Protein 2XMF (pdb70)

InterPro domains:
  IPR001452 SH3 domain [PF00018] (1056-1100)
  IPR001452 SH3 domain [PR00452] (1053-1063)
  IPR001452 SH3 domain [PR00452] (1067-1082)
  IPR001452 SH3 domain [PR00452] (1084-1093)
  IPR001452 SH3 domain [PR00452] (1095-1107)
  IPR001452 SH3 do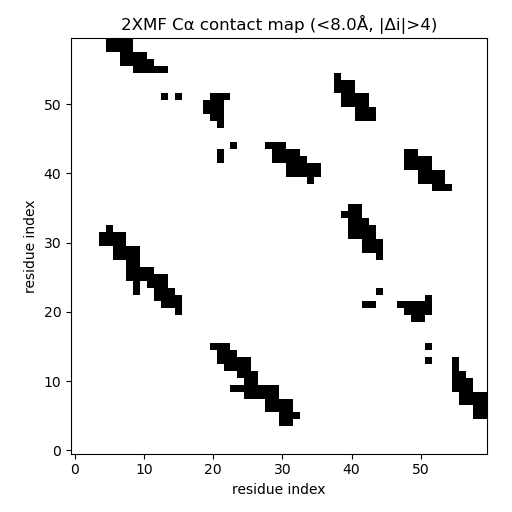main [PS50002] (1050-1107)
  IPR001452 SH3 domain [SM00326] (1053-1107)
  IPR001609 Myosin head, motor domain-like [PF00063] (21-679)
  IPR001609 Myosin head, motor domain-like [PR00193] (49-68)
  IPR001609 Myosin head, motor domain-like [PR00193] (105-130)
  IPR001609 Myosin head, motor domain-like [PR00193] (151-178)
  IPR001609 Myosin head, motor domain-like [PR00193] (383-411)
  IPR001609 Myosin head, motor domain-like [PR00193] (436-464)
  IPR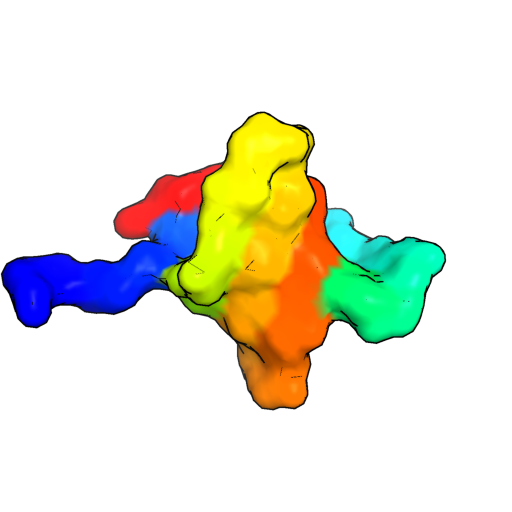001609 Myosin head, motor domain-like [PS51456] (19-692)
  IPR001609 Myosin head, motor domain-like [SM00242] (13-693)
  IPR010926 Class I myosin tail homology domain [PF06017] (732-925)
  IPR010926 Class I myosin tail homology domain [PS51757] (730-922)
  IPR027417 P-loop containing nucleoside triphosphate hydrolase [SSF52540] (9-736)
  IPR035507 Unconventional myosin-Ie/If, SH3 domain [cd11827] (1055-1106)
  IPR036028 SH3-like domain superfamily [SSF50044] (1043-1106)

Foldseek 3Di:
DVDDQKKKFFCAWDDDPDPQADTDHHGFIWGWDAQPPVQQTWTDGDHDIHTDHNVRIGID

CATH classification: 2.30.30.40

GO terms:
  GO:0005737 cytoplasm (C, IDA)
  GO:0005912 adherens junction (C, IDA)
  GO:0003094 glomerular filtration (P, IMP)
  GO:0032836 glomerular basement membrane development (P, IMP)
  GO:0072015 podocyte development (P, IMP)
  GO:0001570 vasculogenesis (P, IMP)
  GO:0001701 in utero embryonic development (P, IMP)
  GO:0001822 kidney development (P, IMP)
  GO:0035166 post-embryonic hemopoiesis (P, IMP)
  GO:0030097 hemopoiesis (P, IMP)
  GO:0048008 platelet-derived growth factor receptor signaling pathway (P, IMP)
  GO:0005903 brush border (C, IDA)

Radius of gyration: 10.57 Å; Cα contacts (8 Å, |Δi|>4): 128; chains: 1; bounding box: 21×23×30 Å

Solvent-accessible surface area: 3988 Å² total; per-residue (Å²): 112,141,152,69,87,69,60,0,75,0,84,133,60,13,115,33,143,94,144,83,29,4,37,6,90,48,102,22,67,0,52,12,62,122,79,71,138,81,9,96,26,12,0,118,15,152,88,83,96,6,54,0,16,50,109,66,14,54,109,131

B-factor: mean 15.64, std 7.33, range [8.01, 50.84]

Structure (mmCIF, N/CA/C/O backbone):
data_2XMF
#
_entry.id   2XMF
#
_cell.length_a   43.562
_cell.length_b   55.560
_cell.length_c   42.176
_cell.angle_alpha   90.00
_cell.angle_beta   90.00
_cell.angle_gamma   90.00
#
_symmetry.space_group_name_H-M   'C 2 2 21'
#
loop_
_entity.id
_entity.type
_entity.pdbx_description
1 polymer 'MYOSIN 1E SH3'
2 non-polymer 'OCTANE 1,8-DIAMINE'
3 water water
#
loop_
_atom_site.group_PDB
_atom_site.id
_atom_site.type_symbol
_atom_site.label_atom_id
_atom_site.label_alt_id
_atom_site.label_comp_id
_atom_site.label_asym_id
_atom_site.label_entity_id
_atom_site.label_seq_id
_atom_site.pdbx_PDB_ins_code
_atom_site.Cartn_x
_atom_site.Cartn_y
_atom_site.Cartn_z
_atom_site.occupancy
_atom_site.B_iso_or_equiv
_atom_site.auth_seq_id
_atom_site.auth_comp_id
_atom_site.auth_asym_id
_atom_site.auth_atom_id
_atom_site.pdbx_PDB_model_num
ATOM 1 N N . GLY A 1 1 ? 17.542 6.018 18.436 1.00 21.72 -5 GLY A N 1
ATOM 2 C CA . GLY A 1 1 ? 16.076 5.962 18.209 1.00 21.24 -5 GLY A CA 1
ATOM 3 C C . GLY A 1 1 ? 15.657 4.568 17.789 1.00 20.62 -5 GLY A C 1
ATOM 4 O O . GLY A 1 1 ? 16.502 3.759 17.373 1.00 20.88 -5 GLY A O 1
ATOM 5 N N . PRO A 1 2 ? 14.352 4.278 17.884 1.00 20.18 -4 PRO A N 1
ATOM 6 C CA . PRO A 1 2 ? 13.831 2.973 17.503 1.00 19.90 -4 PRO A CA 1
ATOM 7 C C . PRO A 1 2 ? 13.807 2.781 15.987 1.00 19.69 -4 PRO A C 1
ATOM 8 O O . PRO A 1 2 ? 13.794 1.642 15.499 1.00 20.64 -4 PRO A O 1
ATOM 12 N N . LEU A 1 3 ? 13.798 3.897 15.272 1.00 18.43 -3 LEU A N 1
ATOM 13 C CA . LEU A 1 3 ? 13.809 3.907 13.822 1.00 17.69 -3 LEU A CA 1
ATOM 14 C C . LEU A 1 3 ? 15.077 4.603 13.369 1.00 16.88 -3 LEU A C 1
ATOM 15 O O . LEU A 1 3 ? 15.750 5.285 14.151 1.00 16.41 -3 LEU A O 1
ATOM 20 N N . GLY A 1 4 ? 15.404 4.421 12.098 1.00 16.01 -2 GLY A N 1
ATOM 21 C CA . GLY A 1 4 ? 16.533 5.107 11.520 1.00 15.18 -2 GLY A CA 1
ATOM 22 C C . G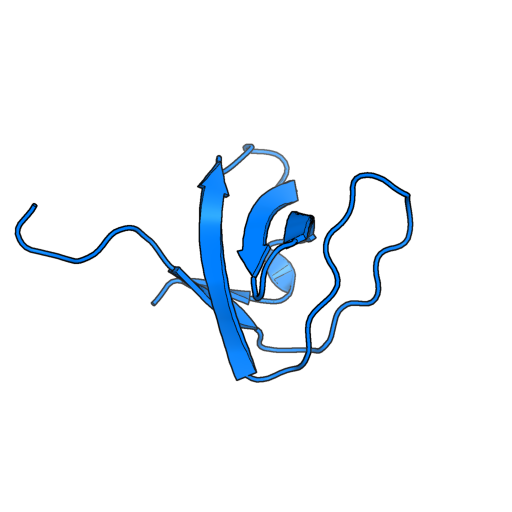LY A 1 4 ? 16.249 6.589 11.433 1.00 14.39 -2 GLY A C 1
ATOM 23 O O . GLY A 1 4 ? 15.126 7.049 11.684 1.00 14.49 -2 GLY A O 1
ATOM 24 N N . SER A 1 5 ? 17.274 7.349 11.090 1.00 13.61 -1 SER A N 1
ATOM 25 C CA . SER A 1 5 ? 17.105 8.754 10.817 1.00 13.17 -1 SER A CA 1
ATOM 26 C C . SER A 1 5 ? 16.155 8.909 9.600 1.00 12.05 -1 SER A C 1
ATOM 27 O O . SER A 1 5 ? 16.028 7.981 8.777 1.00 11.83 -1 SER A O 1
ATOM 30 N N . PRO A 1 6 ? 15.472 10.059 9.499 1.00 11.65 0 PRO A N 1
ATOM 31 C CA . PRO A 1 6 ? 14.451 10.177 8.448 1.00 11.04 0 PRO A CA 1
ATOM 32 C C . PRO A 1 6 ? 15.000 10.126 7.023 1.00 10.29 0 PRO A C 1
ATOM 33 O O . PRO A 1 6 ? 16.049 10.725 6.714 1.00 10.51 0 PRO A O 1
ATOM 37 N N . GLN A 1 7 ? 14.267 9.448 6.163 1.00 9.66 1 GLN A N 1
ATOM 38 C CA . GLN A 1 7 ? 14.610 9.379 4.751 1.00 9.48 1 GLN A CA 1
ATOM 39 C C . GLN A 1 7 ? 13.368 9.603 3.914 1.00 9.09 1 GLN A C 1
ATOM 40 O O . GLN A 1 7 ? 12.241 9.576 4.421 1.00 10.11 1 GLN A O 1
ATOM 46 N N . CYS A 1 8 ? 13.577 9.822 2.627 1.00 9.01 2 CYS A N 1
ATOM 47 C CA . CYS A 1 8 ? 12.474 9.838 1.688 1.00 9.09 2 CYS A CA 1
ATOM 48 C C . CYS A 1 8 ? 12.951 9.173 0.426 1.00 8.93 2 CYS A C 1
ATOM 49 O O . CYS A 1 8 ? 14.171 9.001 0.225 1.00 9.75 2 CYS A O 1
ATOM 52 N N . LYS A 1 9 ? 11.996 8.748 -0.392 1.00 9.39 3 LYS A N 1
ATOM 53 C CA . LYS A 1 9 ? 12.296 8.116 -1.653 1.00 9.92 3 LYS A CA 1
ATOM 54 C C . LYS A 1 9 ? 11.850 9.028 -2.787 1.00 9.27 3 LYS A C 1
ATOM 55 O O . LYS A 1 9 ? 10.717 9.504 -2.787 1.00 9.64 3 LYS A O 1
ATOM 61 N N . ALA A 1 10 ? 12.730 9.252 -3.761 1.00 9.28 4 ALA A N 1
ATOM 62 C CA . ALA A 1 10 ? 12.370 10.134 -4.883 1.00 9.52 4 ALA A CA 1
ATOM 63 C C . ALA A 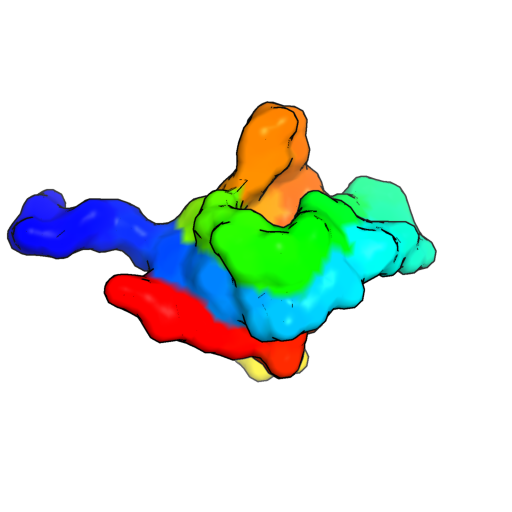1 10 ? 11.338 9.472 -5.781 1.00 10.33 4 ALA A C 1
ATOM 64 O O . ALA A 1 10 ? 11.523 8.325 -6.187 1.00 9.65 4 ALA A O 1
ATOM 66 N N . LEU A 1 11 ? 10.264 10.201 -6.066 1.00 11.22 5 LEU A N 1
ATOM 67 C CA . LEU A 1 11 ? 9.237 9.740 -6.991 1.00 12.46 5 LEU A CA 1
ATOM 68 C C . LEU A 1 11 ? 9.671 10.033 -8.417 1.00 12.99 5 LEU A C 1
ATOM 69 O O . LEU A 1 11 ? 9.290 9.322 -9.338 1.00 14.18 5 LEU A O 1
ATOM 74 N N . TYR A 1 1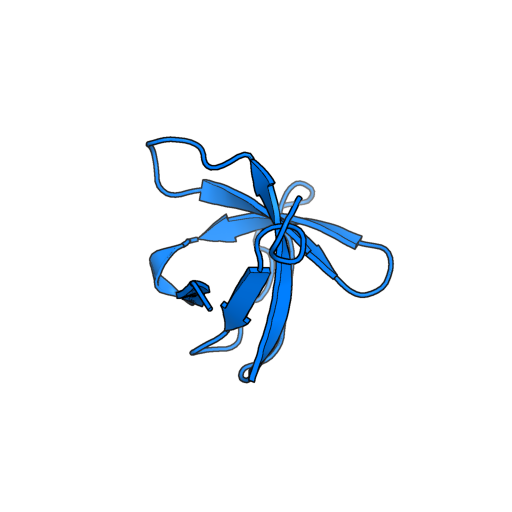2 ? 10.452 11.095 -8.580 1.00 12.68 6 TYR A N 1
ATOM 75 C CA . TYR A 1 12 ? 10.863 11.614 -9.870 1.00 12.68 6 TYR A CA 1
ATOM 76 C C . TYR A 1 12 ? 12.294 12.109 -9.752 1.00 12.56 6 TYR A C 1
ATOM 77 O O . TYR A 1 12 ? 12.726 12.511 -8.669 1.00 12.07 6 TYR A O 1
ATOM 86 N N . ALA A 1 13 ? 13.027 12.092 -10.859 1.00 11.84 7 ALA A N 1
ATOM 87 C CA . ALA A 1 13 ? 14.361 12.666 -10.866 1.00 12.37 7 ALA A CA 1
ATOM 88 C C . ALA A 1 13 ? 14.284 14.171 -10.729 1.00 13.10 7 ALA A C 1
ATOM 89 O O . ALA A 1 13 ? 13.389 14.818 -11.282 1.00 12.99 7 ALA A O 1
ATOM 91 N N . TYR A 1 14 ? 15.220 14.739 -9.978 1.00 13.07 8 TYR A N 1
ATOM 92 C CA . TYR A 1 14 ? 15.329 16.183 -9.878 1.00 13.53 8 TYR A CA 1
ATOM 93 C C . TYR A 1 14 ? 16.743 16.599 -10.241 1.00 13.45 8 TYR A C 1
ATOM 94 O O . TYR A 1 14 ? 17.720 16.051 -9.710 1.00 12.72 8 TYR A O 1
ATOM 103 N N . ASP A 1 15 ? 16.844 17.533 -11.151 1.00 14.68 9 ASP A N 1
ATOM 104 C CA . ASP A 1 15 ? 18.118 18.113 -11.498 1.00 15.84 9 ASP A CA 1
ATOM 105 C C . ASP A 1 15 ? 18.267 19.504 -10.785 1.00 15.11 9 ASP A C 1
ATOM 106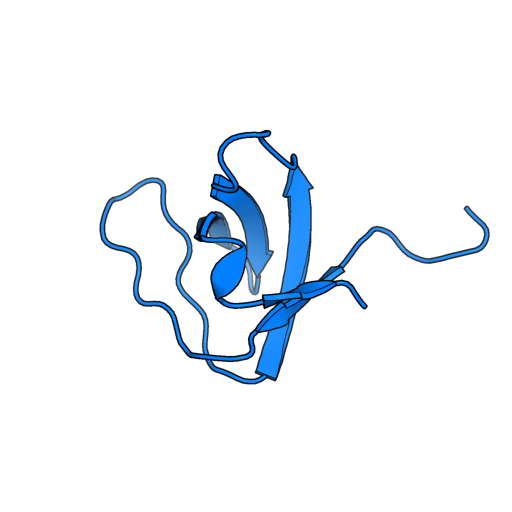 O O . ASP A 1 15 ? 17.501 20.361 -11.002 1.00 15.42 9 ASP A O 1
ATOM 111 N N . ALA A 1 16 ? 19.253 19.626 -9.934 1.00 14.87 10 ALA A N 1
ATOM 112 C CA . ALA A 1 16 ? 19.519 20.890 -9.228 1.00 15.64 10 ALA A CA 1
ATOM 113 C C . ALA A 1 16 ? 19.534 22.090 -10.169 1.00 16.88 10 ALA A C 1
ATOM 114 O O . ALA A 1 16 ? 20.073 22.022 -11.279 1.00 16.39 10 ALA A O 1
ATOM 116 N N . GLN A 1 17 ? 18.926 23.181 -9.721 1.00 17.97 11 GLN A N 1
ATOM 117 C CA . GLN A 1 17 ? 18.762 24.369 -10.557 1.00 19.79 11 GLN A CA 1
ATOM 118 C C . GLN A 1 17 ? 19.621 25.503 -10.030 1.00 20.26 11 GLN A C 1
ATOM 119 O O . GLN A 1 17 ? 19.619 26.612 -10.58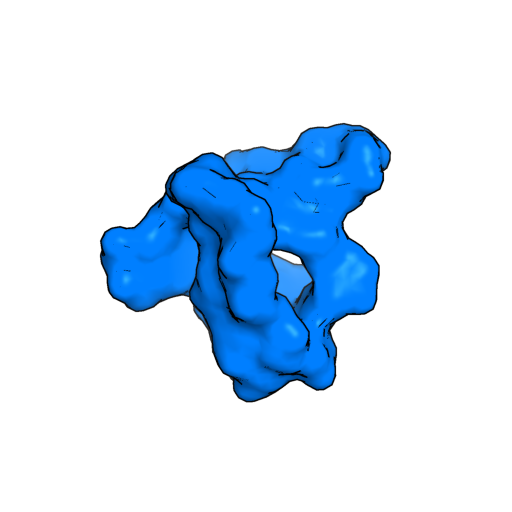3 1.00 20.93 11 GLN A O 1
ATOM 125 N N . ASP A 1 18 ? 20.354 25.213 -8.958 1.00 20.14 12 ASP A N 1
ATOM 126 C CA . ASP A 1 18 ? 21.219 26.177 -8.326 1.00 21.46 12 ASP A CA 1
ATOM 127 C C . ASP A 1 18 ? 22.278 25.437 -7.543 1.00 20.69 12 ASP A C 1
ATOM 128 O O . ASP A 1 18 ? 22.154 24.233 -7.263 1.00 19.83 12 ASP A O 1
ATOM 133 N N . THR A 1 19 ? 23.336 26.150 -7.188 1.00 21.20 13 THR A N 1
ATOM 134 C CA . THR A 1 19 ? 24.467 25.524 -6.510 1.00 21.34 13 THR A CA 1
ATOM 135 C C . THR A 1 19 ? 24.102 24.947 -5.130 1.00 20.25 13 THR A C 1
ATOM 136 O O . THR A 1 19 ? 24.741 24.022 -4.643 1.00 20.34 13 THR A O 1
ATOM 140 N N . ASP A 1 20 ? 23.050 25.481 -4.526 1.00 19.00 14 ASP A N 1
ATOM 141 C CA . ASP A 1 20 ? 22.619 25.030 -3.203 1.00 17.95 14 ASP A CA 1
ATOM 142 C C . ASP A 1 20 ? 21.630 23.866 -3.237 1.00 16.23 14 ASP A C 1
ATOM 143 O O . ASP A 1 20 ? 21.195 23.388 -2.192 1.00 15.56 14 ASP A O 1
ATOM 148 N N . GLU A 1 21 ? 21.283 23.422 -4.435 1.00 14.80 15 GLU A N 1
ATOM 149 C CA . GLU A 1 21 ? 20.320 22.331 -4.585 1.00 13.43 15 GLU A CA 1
ATOM 150 C C . GLU A 1 21 ? 20.944 20.937 -4.769 1.00 13.30 15 GLU A C 1
ATOM 151 O O . GLU A 1 21 ? 22.119 20.792 -5.102 1.00 13.91 15 GLU A O 1
ATOM 157 N N . LEU A 1 22 ? 20.127 19.915 -4.553 1.00 12.63 16 LEU A N 1
ATOM 158 C CA . LEU A 1 22 ? 20.536 18.527 -4.618 1.00 11.70 16 LEU A CA 1
ATOM 159 C C . LEU A 1 22 ? 19.871 17.863 -5.812 1.00 11.20 16 LEU A C 1
ATOM 160 O O . LEU A 1 22 ? 18.657 18.002 -5.999 1.00 11.88 16 LEU A O 1
ATOM 165 N N . SER A 1 23 ? 20.651 17.121 -6.596 1.00 10.77 17 SER A N 1
ATOM 166 C CA . SER A 1 23 ? 20.101 16.337 -7.683 1.00 9.58 17 SER A CA 1
ATOM 167 C C . SER A 1 23 ? 19.955 14.874 -7.275 1.00 9.24 17 SER A C 1
ATOM 168 O O . SER A 1 23 ? 20.741 14.347 -6.477 1.00 10.32 17 SER A O 1
ATOM 171 N N . PHE A 1 24 ? 18.948 14.225 -7.832 1.00 8.81 18 PHE A N 1
ATOM 172 C CA . PHE A 1 24 ? 18.751 12.811 -7.585 1.00 9.04 18 PHE A CA 1
ATOM 173 C C . PHE A 1 24 ? 17.934 12.187 -8.694 1.00 9.64 18 PHE A C 1
ATOM 174 O O . PHE A 1 24 ? 17.307 12.889 -9.491 1.00 9.56 18 PHE A O 1
ATOM 182 N N . ASN A 1 25 ? 17.983 10.857 -8.724 1.00 10.13 19 ASN A N 1
ATOM 183 C CA . ASN A 1 25 ? 17.252 10.037 -9.665 1.00 10.89 19 ASN A CA 1
ATOM 184 C C . ASN A 1 25 ? 15.986 9.491 -9.029 1.00 11.06 19 ASN A C 1
ATOM 185 O O . ASN A 1 25 ? 15.893 9.354 -7.805 1.00 10.78 19 ASN A O 1
ATOM 190 N N . ALA A 1 26 ? 14.996 9.170 -9.857 1.00 11.06 20 ALA A N 1
ATOM 191 C CA . ALA A 1 26 ? 13.808 8.502 -9.348 1.00 11.46 20 ALA A CA 1
ATOM 192 C C . ALA A 1 26 ? 14.218 7.238 -8.583 1.00 11.41 20 ALA A C 1
ATOM 193 O O . ALA A 1 26 ? 15.125 6.521 -9.005 1.00 12.20 20 ALA A O 1
ATOM 195 N N . ASN A 1 27 ? 13.560 7.005 -7.452 1.00 11.79 21 ASN A N 1
ATOM 196 C CA . ASN A 1 27 ? 13.806 5.848 -6.582 1.00 11.49 21 ASN A CA 1
ATOM 197 C C . ASN A 1 27 ? 15.041 5.950 -5.686 1.00 10.88 21 ASN A C 1
ATOM 198 O O . ASN A 1 27 ? 15.293 5.045 -4.897 1.00 11.32 21 ASN A O 1
ATOM 203 N N . ASP A 1 28 ? 15.801 7.036 -5.810 1.00 10.15 22 ASP A N 1
ATOM 204 C CA . ASP A 1 28 ? 16.908 7.279 -4.882 1.00 10.85 22 ASP A CA 1
ATOM 205 C C . ASP A 1 28 ? 16.359 7.470 -3.483 1.00 10.78 22 ASP A C 1
ATOM 206 O O . ASP A 1 28 ? 15.272 8.036 -3.299 1.00 10.83 22 ASP A O 1
ATOM 211 N N . ILE A 1 29 ? 17.114 6.979 -2.506 1.00 10.52 23 ILE A N 1
ATOM 212 C CA . ILE A 1 29 ? 16.805 7.196 -1.100 1.00 10.84 23 ILE A CA 1
ATOM 213 C C . ILE A 1 29 ? 17.665 8.334 -0.552 1.00 10.68 23 ILE A C 1
ATOM 214 O O . ILE A 1 29 ? 18.911 8.265 -0.554 1.00 10.57 23 ILE A O 1
ATOM 219 N N . ILE A 1 30 ? 16.989 9.372 -0.074 1.00 9.67 24 ILE A N 1
ATOM 220 C CA . ILE A 1 30 ? 17.639 10.590 0.375 1.00 9.83 24 ILE A CA 1
ATOM 221 C C . ILE A 1 30 ? 17.538 10.679 1.892 1.00 10.11 24 ILE A C 1
ATOM 222 O O . ILE A 1 30 ? 16.474 10.441 2.477 1.00 10.28 24 ILE A O 1
ATOM 227 N N . ASP A 1 31 ? 18.645 11.017 2.531 1.00 9.96 25 ASP A N 1
ATOM 228 C CA . ASP A 1 31 ? 18.635 11.285 3.954 1.00 9.82 25 ASP A CA 1
ATOM 229 C C . ASP A 1 31 ? 18.184 12.707 4.210 1.00 9.74 25 ASP A C 1
ATOM 230 O O . ASP A 1 31 ? 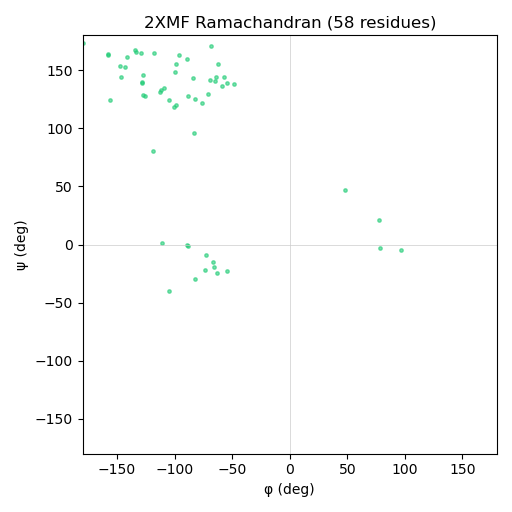18.756 13.647 3.695 1.00 10.28 25 ASP A O 1
ATOM 235 N N . ILE A 1 32 ? 17.160 12.862 5.037 1.00 9.43 26 ILE A N 1
ATOM 236 C CA . ILE A 1 32 ? 16.633 14.183 5.325 1.00 9.75 26 ILE A CA 1
ATOM 237 C C . ILE A 1 32 ? 17.386 14.801 6.500 1.00 10.45 26 ILE A C 1
ATOM 238 O O . ILE A 1 32 ? 17.498 14.193 7.578 1.00 10.97 26 ILE A O 1
ATOM 243 N N . ILE A 1 33 ? 17.870 16.021 6.280 1.00 10.92 27 ILE A N 1
ATOM 244 C CA . ILE A 1 33 ? 18.629 16.766 7.286 1.00 12.27 27 ILE A CA 1
ATOM 245 C C . ILE A 1 33 ? 17.786 17.876 7.899 1.00 12.90 27 ILE A C 1
ATOM 246 O O . ILE A 1 33 ? 17.848 18.111 9.109 1.00 13.36 27 ILE A O 1
ATOM 251 N N . LYS A 1 34 ? 17.003 18.557 7.063 1.00 13.56 28 LYS A N 1
ATOM 252 C CA . LYS A 1 34 ? 16.141 19.648 7.509 1.00 13.99 28 LYS A CA 1
ATOM 253 C C . LYS A 1 34 ? 14.875 19.663 6.678 1.00 13.76 28 LYS A C 1
ATOM 254 O O . LYS A 1 34 ? 14.906 19.374 5.466 1.00 13.52 28 LYS A O 1
ATOM 260 N N . GLU A 1 35 ? 13.762 19.995 7.325 1.00 12.75 29 GLU A N 1
ATOM 261 C CA . GLU A 1 35 ? 12.491 20.113 6.623 1.00 13.31 29 GLU A CA 1
ATOM 262 C C . GLU A 1 35 ? 11.925 21.521 6.725 1.00 14.31 29 GLU A C 1
ATOM 263 O O . GLU A 1 35 ? 11.043 21.800 7.555 1.00 15.14 29 GLU A O 1
ATOM 269 N N . ASP A 1 36 ? 12.438 22.420 5.894 1.00 14.29 30 ASP A N 1
ATOM 270 C CA . ASP A 1 36 ? 11.907 23.774 5.851 1.00 14.40 30 ASP A CA 1
ATOM 271 C C . ASP A 1 36 ? 10.419 23.761 5.494 1.00 14.33 30 ASP A C 1
ATOM 272 O O . ASP A 1 36 ? 10.014 23.015 4.602 1.00 14.05 30 ASP A O 1
ATOM 277 N N . PRO A 1 37 ? 9.599 24.568 6.202 1.00 14.33 31 PRO A N 1
ATOM 278 C CA . PRO A 1 37 ? 8.156 24.653 5.893 1.00 14.30 31 PRO A CA 1
ATOM 279 C C . PRO A 1 37 ? 7.804 25.002 4.442 1.00 13.73 31 PRO A C 1
ATOM 280 O O . PRO A 1 37 ? 6.697 24.697 3.995 1.00 13.10 31 PRO A O 1
ATOM 284 N N . SER A 1 38 ? 8.723 25.639 3.714 1.00 13.35 32 SER A N 1
ATOM 285 C CA . SER A 1 38 ? 8.480 25.936 2.293 1.00 13.45 32 SER A CA 1
ATOM 286 C C . SER A 1 38 ? 8.388 24.669 1.444 1.00 13.29 32 SER A C 1
ATOM 287 O O . SER A 1 38 ? 7.883 24.705 0.322 1.00 14.07 32 SER A O 1
ATOM 290 N N . GLY A 1 39 ? 8.911 23.560 1.954 1.00 12.96 33 GLY A N 1
ATOM 291 C CA . GLY A 1 39 ? 8.959 22.319 1.179 1.00 11.96 33 GLY A CA 1
ATOM 292 C C . GLY A 1 39 ? 10.315 22.146 0.501 1.00 12.75 33 GLY A C 1
ATOM 293 O O . GLY A 1 39 ? 10.578 21.097 -0.112 1.00 12.59 33 GLY A O 1
ATOM 294 N N . TRP A 1 40 ? 11.183 23.156 0.621 1.00 12.00 34 TRP A N 1
ATOM 295 C CA . TRP A 1 40 ? 12.561 22.998 0.182 1.00 12.00 34 TRP A CA 1
ATOM 296 C C . TRP A 1 40 ? 13.317 22.328 1.312 1.00 12.06 34 TRP A C 1
ATOM 297 O O . TRP A 1 40 ? 13.771 22.994 2.260 1.00 12.90 34 TRP A O 1
ATOM 308 N N . TRP A 1 41 ? 13.433 21.011 1.220 1.00 10.58 35 TRP A N 1
ATOM 309 C CA . TRP A 1 41 ? 14.072 20.258 2.277 1.00 10.46 35 TRP A CA 1
ATOM 310 C C . TRP A 1 41 ? 15.556 20.153 2.012 1.00 10.69 35 TRP A C 1
ATOM 311 O O . TRP A 1 41 ? 15.998 20.302 0.882 1.00 11.32 35 TRP A O 1
ATOM 322 N N . THR A 1 42 ? 16.319 19.875 3.064 1.00 10.45 36 THR A N 1
ATOM 323 C CA . THR A 1 42 ? 17.746 19.673 2.923 1.00 10.13 36 THR A CA 1
ATOM 324 C C . THR A 1 42 ? 18.016 18.188 3.046 1.00 10.00 36 THR A C 1
ATOM 325 O O . THR A 1 42 ? 17.618 17.541 4.027 1.00 10.73 36 THR A O 1
ATOM 329 N N . GLY A 1 43 ? 18.673 17.635 2.033 1.00 9.79 37 GLY A N 1
ATOM 330 C CA . GLY A 1 43 ? 18.940 16.211 1.998 1.00 10.25 37 GLY A CA 1
ATOM 331 C C . GLY A 1 43 ? 20.393 15.894 1.718 1.00 10.16 37 GLY A C 1
ATOM 332 O O . GLY A 1 43 ? 21.142 16.764 1.282 1.00 10.98 37 GLY A O 1
ATOM 333 N N . ARG A 1 44 ? 20.766 14.643 1.981 1.00 10.57 38 ARG A N 1
ATOM 334 C CA . ARG A 1 44 ? 22.085 14.127 1.642 1.00 10.80 38 ARG A CA 1
ATOM 335 C C . ARG A 1 44 ? 21.925 12.845 0.864 1.00 10.65 38 ARG A C 1
ATOM 336 O O . ARG A 1 44 ? 21.090 12.006 1.171 1.00 10.19 38 ARG A O 1
ATOM 344 N N . LEU A 1 45 ? 22.745 12.704 -0.164 1.00 9.57 39 LEU A N 1
ATOM 345 C CA . LEU A 1 45 ? 22.697 11.544 -1.035 1.00 9.97 39 LEU A CA 1
ATOM 346 C C . LEU A 1 45 ? 24.072 11.442 -1.656 1.00 9.65 39 LEU A C 1
ATOM 347 O O . LEU A 1 45 ? 24.547 12.405 -2.253 1.00 10.22 39 LEU A O 1
ATOM 352 N N . ARG A 1 46 ? 24.713 10.284 -1.493 1.00 10.21 40 ARG A N 1
ATOM 353 C CA . ARG A 1 46 ? 25.959 9.961 -2.193 1.00 10.38 40 ARG A CA 1
ATOM 354 C C . ARG A 1 46 ? 27.019 11.066 -2.127 1.00 10.09 40 ARG A C 1
ATOM 355 O O . ARG A 1 46 ? 27.616 11.426 -3.138 1.00 10.79 40 ARG A O 1
ATOM 363 N N . GLY A 1 47 ? 27.251 11.596 -0.942 1.00 9.63 41 GLY A N 1
ATOM 364 C CA . GLY A 1 47 ? 28.301 12.602 -0.771 1.00 9.95 41 GLY A CA 1
ATOM 365 C C . GLY A 1 47 ? 27.940 13.992 -1.246 1.00 10.07 41 GLY A C 1
ATOM 366 O O . GLY A 1 47 ? 28.816 14.804 -1.522 1.00 10.30 41 GLY A O 1
ATOM 367 N N . LYS A 1 48 ? 26.642 14.260 -1.356 1.00 10.24 42 LYS A N 1
ATOM 368 C CA . LYS A 1 48 ? 26.150 15.583 -1.690 1.00 11.02 42 LYS A CA 1
ATOM 369 C C . LYS A 1 48 ? 25.127 16.001 -0.642 1.00 11.46 42 LYS A C 1
ATOM 370 O O . LYS A 1 48 ? 24.399 15.170 -0.125 1.00 11.34 42 LYS A O 1
ATOM 376 N N . GLN A 1 49 ? 25.091 17.289 -0.338 1.00 11.93 43 GLN A N 1
ATOM 377 C CA . GLN A 1 49 ? 24.050 17.831 0.509 1.00 12.78 43 GLN A CA 1
ATOM 378 C C . GLN A 1 49 ? 23.456 19.015 -0.212 1.00 12.67 43 GLN A C 1
ATOM 379 O O . GLN A 1 49 ? 24.163 19.790 -0.855 1.00 13.11 43 GLN A O 1
ATOM 385 N N . GLY A 1 50 ? 22.140 19.154 -0.137 1.00 11.23 44 GLY A N 1
ATOM 386 C CA . GLY A 1 50 ? 21.523 20.273 -0.794 1.00 10.63 44 GLY A CA 1
ATOM 387 C C . GLY A 1 50 ? 20.029 20.309 -0.620 1.00 10.65 44 GLY A C 1
ATOM 388 O O . GLY A 1 50 ? 19.437 19.394 -0.055 1.00 11.25 44 GLY A O 1
ATOM 389 N N . LEU A 1 51 ? 19.449 21.400 -1.102 1.00 9.88 45 LEU A N 1
ATOM 390 C CA . LEU A 1 51 ? 18.014 21.629 -1.037 1.00 10.24 45 LEU A CA 1
ATOM 391 C C . LEU A 1 51 ? 17.311 20.942 -2.184 1.00 10.20 45 LEU A C 1
ATOM 392 O O . LEU A 1 51 ? 17.796 20.924 -3.308 1.00 10.45 45 LEU A O 1
ATOM 397 N N . PHE A 1 52 ? 16.130 20.409 -1.906 1.00 9.88 46 PHE A N 1
ATOM 398 C CA . PHE A 1 52 ? 15.347 19.770 -2.954 1.00 9.94 46 PHE A CA 1
ATOM 399 C C . PHE A 1 52 ? 13.863 19.966 -2.675 1.00 10.10 46 PHE A C 1
ATOM 400 O O . PHE A 1 52 ? 13.468 20.142 -1.527 1.00 9.53 46 PHE A O 1
ATOM 408 N N . PRO A 1 53 ? 13.040 19.947 -3.726 1.00 10.27 47 PRO A N 1
ATOM 409 C CA . PRO A 1 53 ? 11.603 20.154 -3.577 1.00 10.39 47 PRO A CA 1
ATOM 410 C C . PRO A 1 53 ? 10.905 18.920 -3.035 1.00 9.70 47 PRO A C 1
ATOM 411 O O . PRO A 1 53 ? 10.984 17.839 -3.619 1.00 9.78 47 PRO A O 1
ATOM 415 N N . ASN A 1 54 ? 10.224 19.071 -1.907 1.00 9.24 48 ASN A N 1
ATOM 416 C CA . ASN A 1 54 ? 9.637 17.893 -1.283 1.00 8.97 48 ASN A CA 1
ATOM 417 C C . ASN A 1 54 ? 8.511 17.250 -2.079 1.00 8.74 48 ASN A C 1
ATOM 418 O O . ASN A 1 54 ? 8.154 16.106 -1.803 1.00 8.01 48 ASN A O 1
ATOM 423 N N . ASN A 1 55 ? 7.967 17.956 -3.070 1.00 9.60 49 ASN A N 1
ATOM 424 C CA . ASN A 1 55 ? 6.896 17.347 -3.863 1.00 10.30 49 ASN A CA 1
ATOM 425 C C . ASN A 1 55 ? 7.424 16.263 -4.805 1.00 10.38 49 ASN A C 1
ATOM 426 O O . ASN A 1 55 ? 6.642 15.511 -5.399 1.00 11.47 49 ASN A O 1
ATOM 431 N N . TYR A 1 56 ? 8.753 16.155 -4.910 1.00 9.72 50 TYR A N 1
ATOM 432 C CA . TYR A 1 56 ? 9.378 15.108 -5.716 1.00 9.74 50 TYR A CA 1
ATOM 433 C C . TYR A 1 56 ? 9.621 13.817 -4.941 1.00 9.80 50 TYR A C 1
ATOM 434 O O . TYR A 1 56 ? 10.111 12.853 -5.516 1.00 11.10 50 TYR A O 1
ATOM 443 N N . VAL A 1 57 ? 9.274 13.787 -3.654 1.00 8.99 51 VAL A N 1
ATOM 444 C CA . VAL A 1 57 ? 9.624 12.635 -2.829 1.00 9.23 51 VAL A CA 1
ATOM 445 C C . VAL A 1 57 ? 8.460 12.144 -1.986 1.00 9.82 51 VAL A C 1
ATOM 446 O O . VAL A 1 57 ? 7.426 12.819 -1.846 1.00 10.15 51 VAL A O 1
ATOM 450 N N . THR A 1 58 ? 8.620 10.944 -1.442 1.00 9.80 52 THR A N 1
ATOM 451 C CA . THR A 1 58 ? 7.713 10.487 -0.400 1.00 10.07 52 THR A CA 1
ATOM 452 C C . THR A 1 58 ? 8.519 10.014 0.805 1.00 9.88 52 THR A C 1
ATOM 453 O O . THR A 1 58 ? 9.450 9.208 0.652 1.00 9.18 52 THR A O 1
ATOM 457 N N . LYS A 1 59 ? 8.183 10.527 1.991 1.00 9.98 53 LYS A N 1
ATOM 458 C CA . LYS A 1 59 ? 8.830 10.083 3.216 1.00 10.95 53 LYS A CA 1
ATOM 459 C C . LYS A 1 59 ? 8.659 8.571 3.352 1.00 11.37 53 LYS A C 1
ATOM 460 O O . LYS A 1 59 ? 7.631 8.025 2.956 1.00 12.37 53 LYS A O 1
ATOM 466 N N . ILE A 1 60 ? 9.680 7.898 3.880 1.00 12.08 54 ILE A N 1
ATOM 467 C CA . ILE A 1 60 ? 9.595 6.456 4.149 1.00 13.75 54 ILE A CA 1
ATOM 468 C C . ILE A 1 60 ? 9.966 6.178 5.597 1.00 14.60 54 ILE A C 1
ATOM 469 O O . ILE A 1 60 ? 9.961 5.035 6.054 1.00 15.88 54 ILE A O 1
#

Secondary structure (DSSP, 8-state):
--SPSPEEEESS-B--SSTTB--B-TT-EEEEEEE-TTSEEEEEETTEEEEEEGGGEEE-

Nearest PDB structures (foldseek):
  2xmf-assembly1_A  TM=1.017E+00  e=1.279E-11  Mus musculus
  2esw-assembly1_A  TM=9.246E-01  e=8.643E-06  Mus musculus
  5fwc-assembly1_A  TM=9.665E-01  e=3.289E-05  Homo sapiens
  2f2v-assembly1_A  TM=9.286E-01  e=8.335E-05  Gallus gallus
  1pwt-assembly1_A  TM=9.093E-01  e=6.233E-05  Gallus gallus

Sequence (60 aa):
GPLGSPQCKALYAYDAQDTDELSFNANDIIDIIKEDPSGWWTGRLRGKQGLFPNNYVTKI

Organism: Mus musculus (NCBI:txid10090)